Protein AF-A0AAU9LQH7-F1 (afdb_monomer_lite)

Sequence (114 aa):
MADMNQGLFGCAETTCPNNFTVNYEFVTAVLKDYSDRFGLMVGDAQSGLLQDIYKGKRPNGYYSMKKQGGIVLSVGDGGKNEGVGVIYEGAIMSGVPEDSIIPSDSTKHRRYGL

pLDDT: mean 82.6, std 13.71, range [37.41, 94.19]

Radius of gyration: 14.9 Å; chains: 1; bounding box: 44×29×31 Å

Organism: NCBI:txid622444

InterPro domains:
  IPR013320 Concanavalin A-like lectin/glucanase domain superfamily [SSF49899] (1-101)
  IPR015289 Alpha-L-arabinofuranosidase B, catalytic [PF09206] (1-100)
  IPR038964 Alpha-L-arabinofuranosidase B [PTHR39447] (1-101)

Foldseek 3Di:
DDPQDPDDDLEQDPDQPLDDDDDEPAKDWDWFDDQFWIWIWIDHLQWAFIDTSDTDGHHPPRNDRPDPPDDDDCADPPGRNPGDDDDDDDDDDPDGDDCVVVTRTSPPVPPDDD

Secondary structure (DSSP, 8-state):
-EE-SS-EESSSSSS-TT------SSEEEEEEE-SSEEEEEEEESSSSB-EEEEEEEPPTT-SS--------SS--GGG--------------SS---TTTS-SBGGGGGS---

Structure (mmCIF, N/CA/C/O backbone):
data_AF-A0AAU9LQH7-F1
#
_entry.id   AF-A0AAU9LQH7-F1
#
loop_
_atom_site.group_PDB
_atom_site.id
_atom_site.type_symbol
_atom_site.label_atom_id
_atom_site.label_alt_id
_atom_site.label_comp_id
_atom_site.label_asym_id
_atom_site.label_entity_id
_atom_site.label_seq_id
_atom_site.pdbx_PDB_ins_code
_atom_site.Cartn_x
_atom_site.Cartn_y
_atom_site.Cartn_z
_atom_site.occupancy
_atom_site.B_iso_or_equiv
_atom_site.auth_seq_id
_atom_site.auth_comp_id
_atom_site.auth_asym_id
_atom_site.auth_atom_id
_atom_site.pdbx_PDB_model_num
ATOM 1 N N . MET A 1 1 ? 2.536 0.781 3.145 1.00 90.88 1 MET A N 1
ATOM 2 C CA . MET A 1 1 ? 3.639 0.876 2.157 1.00 90.88 1 MET A CA 1
ATOM 3 C C . MET A 1 1 ? 3.419 -0.181 1.079 1.00 90.88 1 MET A C 1
ATOM 5 O O . MET A 1 1 ? 2.655 -1.104 1.330 1.00 90.88 1 MET A O 1
ATOM 9 N N . ALA A 1 2 ? 4.042 -0.042 -0.091 1.00 92.06 2 ALA A N 1
ATOM 10 C CA . ALA A 1 2 ? 3.997 -0.995 -1.200 1.00 92.06 2 ALA A CA 1
ATOM 11 C C . ALA A 1 2 ? 5.347 -1.706 -1.345 1.00 92.06 2 ALA A C 1
ATOM 13 O O . ALA A 1 2 ? 6.373 -1.032 -1.431 1.00 92.06 2 ALA A O 1
ATOM 14 N N . ASP A 1 3 ? 5.346 -3.035 -1.391 1.00 89.88 3 ASP A N 1
ATOM 15 C CA . ASP A 1 3 ? 6.524 -3.800 -1.805 1.00 89.88 3 ASP A CA 1
ATOM 16 C C . ASP A 1 3 ? 6.594 -3.799 -3.340 1.00 89.88 3 ASP A C 1
ATOM 18 O O . ASP A 1 3 ? 5.622 -4.150 -4.015 1.00 89.88 3 ASP A O 1
ATOM 22 N N . MET A 1 4 ? 7.714 -3.333 -3.893 1.00 88.50 4 MET A N 1
ATOM 23 C CA . MET A 1 4 ? 7.957 -3.287 -5.338 1.00 88.50 4 MET A CA 1
ATOM 24 C C . MET A 1 4 ? 9.165 -4.132 -5.753 1.00 88.50 4 MET A C 1
ATOM 26 O O . MET A 1 4 ? 9.793 -3.825 -6.764 1.00 88.50 4 MET A O 1
ATOM 30 N N . ASN A 1 5 ? 9.441 -5.217 -5.019 1.00 80.75 5 ASN A N 1
ATOM 31 C CA . ASN A 1 5 ? 10.630 -6.064 -5.113 1.00 80.75 5 ASN A CA 1
ATOM 32 C C . ASN A 1 5 ? 11.908 -5.329 -4.681 1.00 80.75 5 ASN A C 1
ATOM 34 O O . ASN A 1 5 ? 12.251 -4.267 -5.194 1.00 80.75 5 ASN A O 1
ATOM 38 N N . GLN A 1 6 ? 12.632 -5.923 -3.728 1.00 79.38 6 GLN A N 1
ATOM 39 C CA . GLN A 1 6 ? 13.837 -5.355 -3.098 1.00 79.38 6 GLN A CA 1
ATOM 40 C C . GLN A 1 6 ? 13.654 -3.956 -2.470 1.00 79.38 6 GLN A C 1
ATOM 42 O O . GLN A 1 6 ? 14.639 -3.321 -2.090 1.00 79.38 6 GLN A O 1
ATOM 47 N N . GLY A 1 7 ? 12.417 -3.484 -2.305 1.00 84.56 7 GLY A N 1
ATOM 48 C CA . GLY A 1 7 ? 12.135 -2.184 -1.715 1.00 84.56 7 GLY A CA 1
ATOM 49 C C . GLY A 1 7 ? 10.696 -2.060 -1.227 1.00 84.56 7 GLY A C 1
ATOM 50 O O . GLY A 1 7 ? 9.755 -2.457 -1.913 1.00 84.56 7 GLY A O 1
ATOM 51 N N . LEU A 1 8 ? 10.547 -1.469 -0.041 1.00 89.25 8 LEU A N 1
ATOM 52 C CA . LEU A 1 8 ? 9.268 -1.152 0.581 1.00 89.25 8 LEU A CA 1
ATOM 53 C C . LEU A 1 8 ? 9.073 0.367 0.552 1.00 89.25 8 LEU A C 1
ATOM 55 O O . LEU A 1 8 ? 9.855 1.104 1.150 1.00 89.25 8 LEU A O 1
ATOM 59 N N . PHE A 1 9 ? 8.028 0.841 -0.125 1.00 91.50 9 PHE A N 1
ATOM 60 C CA . PHE A 1 9 ? 7.863 2.257 -0.460 1.00 91.50 9 PHE A CA 1
ATOM 61 C C . PHE A 1 9 ? 6.574 2.857 0.103 1.00 91.50 9 PHE A C 1
ATOM 63 O O . PHE A 1 9 ? 5.477 2.325 -0.067 1.00 91.50 9 PHE A O 1
ATOM 70 N N . GLY A 1 10 ? 6.694 3.997 0.783 1.00 91.94 10 GLY A N 1
ATOM 71 C CA . GLY A 1 10 ? 5.549 4.828 1.173 1.00 91.94 10 GLY A CA 1
ATOM 72 C C . GLY A 1 10 ? 5.205 5.919 0.157 1.00 91.94 10 GLY A C 1
ATOM 73 O O . GLY A 1 10 ? 4.098 6.437 0.169 1.00 91.94 10 GLY A O 1
ATOM 74 N N . CYS A 1 11 ? 6.159 6.261 -0.705 1.00 93.00 11 CYS A N 1
ATOM 75 C CA . CYS A 1 11 ? 6.132 7.337 -1.688 1.00 93.00 11 CYS A CA 1
ATOM 76 C C . CYS A 1 11 ? 7.267 7.095 -2.708 1.00 93.00 11 CYS A C 1
ATOM 78 O O . CYS A 1 11 ? 7.910 6.047 -2.668 1.00 93.00 11 CYS A O 1
ATOM 80 N N . ALA A 1 12 ? 7.528 8.042 -3.615 1.00 92.69 12 ALA A N 1
ATOM 81 C CA . ALA A 1 12 ? 8.608 7.945 -4.610 1.00 92.69 12 ALA A CA 1
ATOM 82 C C . ALA A 1 12 ? 10.037 7.968 -4.026 1.00 92.69 12 ALA A C 1
ATOM 84 O O . ALA A 1 12 ? 10.981 7.606 -4.723 1.00 92.69 12 ALA A O 1
ATOM 85 N N . GLU A 1 13 ? 10.193 8.399 -2.775 1.00 89.06 13 GLU A N 1
ATOM 86 C CA . GLU A 1 13 ? 11.483 8.623 -2.121 1.00 89.06 13 GLU A CA 1
ATOM 87 C C . GLU A 1 13 ? 11.752 7.577 -1.029 1.00 89.06 13 GLU A C 1
ATOM 89 O O . GLU A 1 13 ? 10.848 6.869 -0.579 1.00 89.06 13 GLU A O 1
ATOM 94 N N . THR A 1 14 ? 13.000 7.503 -0.560 1.00 83.31 14 THR A N 1
ATOM 95 C CA . THR A 1 14 ? 13.388 6.638 0.570 1.00 83.31 14 THR A CA 1
ATOM 96 C C . THR A 1 14 ? 12.782 7.095 1.898 1.00 83.31 14 THR A C 1
ATOM 98 O O . THR A 1 14 ? 12.485 6.265 2.755 1.00 83.31 14 THR A O 1
ATOM 101 N N . THR 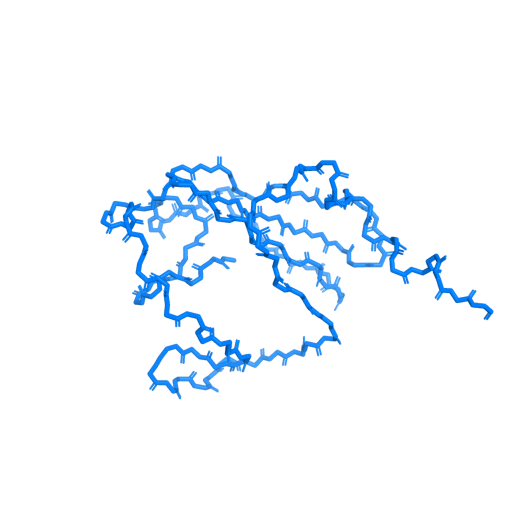A 1 15 ? 12.554 8.402 2.051 1.00 87.31 15 THR A N 1
ATOM 102 C CA . THR A 1 15 ? 11.906 9.005 3.219 1.00 87.31 15 THR A CA 1
ATOM 103 C C . THR A 1 15 ? 10.624 9.702 2.792 1.00 87.31 15 THR A C 1
ATOM 105 O O . THR A 1 15 ? 10.640 10.587 1.940 1.00 87.31 15 THR A O 1
ATOM 108 N N . CYS A 1 16 ? 9.513 9.337 3.428 1.00 90.06 16 CYS A N 1
ATOM 109 C CA . CYS A 1 16 ? 8.184 9.840 3.097 1.00 90.06 16 CYS A CA 1
ATOM 110 C C . CYS A 1 16 ? 7.643 10.698 4.248 1.00 90.06 16 CYS A C 1
ATOM 112 O O . CYS A 1 16 ? 7.027 10.151 5.160 1.00 90.06 16 CYS A O 1
ATOM 114 N N . PRO A 1 17 ? 7.861 12.027 4.239 1.00 85.06 17 PRO A N 1
ATOM 115 C CA . PRO A 1 17 ? 7.524 12.898 5.371 1.00 85.06 17 PRO A CA 1
ATOM 116 C C . PRO A 1 17 ? 6.020 12.990 5.659 1.00 85.06 17 PRO A C 1
ATOM 118 O O . PRO A 1 17 ? 5.637 13.306 6.778 1.00 85.06 17 PRO A O 1
ATOM 121 N N . ASN A 1 18 ? 5.174 12.683 4.673 1.00 83.00 18 ASN A N 1
ATOM 122 C CA . ASN A 1 18 ? 3.718 12.676 4.829 1.00 83.00 18 ASN A CA 1
ATOM 123 C C . ASN A 1 18 ? 3.167 11.317 5.290 1.00 83.00 18 ASN A C 1
ATOM 125 O O . ASN A 1 18 ? 1.956 11.172 5.445 1.00 83.00 18 ASN A O 1
ATOM 129 N N . ASN A 1 19 ? 4.026 10.313 5.501 1.00 86.50 19 ASN A N 1
ATOM 130 C CA . ASN A 1 19 ? 3.578 9.070 6.110 1.00 86.50 19 ASN A CA 1
ATOM 131 C C . ASN A 1 19 ? 3.268 9.304 7.585 1.00 86.50 19 ASN A C 1
ATOM 133 O O . ASN A 1 19 ? 4.044 9.922 8.310 1.00 86.50 19 ASN A O 1
ATOM 137 N N . PHE A 1 20 ? 2.165 8.726 8.038 1.00 87.88 20 PHE A N 1
ATOM 138 C CA . PHE A 1 20 ? 1.754 8.744 9.430 1.00 87.88 20 PHE A CA 1
ATOM 139 C C . PHE A 1 20 ? 1.620 7.317 9.964 1.00 87.88 20 PHE A C 1
ATOM 141 O O . PHE A 1 20 ? 1.495 6.350 9.206 1.00 87.88 20 PHE A O 1
ATOM 148 N N . THR A 1 21 ? 1.648 7.189 11.287 1.00 90.25 21 THR A N 1
ATOM 149 C CA . THR A 1 21 ? 1.395 5.917 11.966 1.00 90.25 21 THR A CA 1
ATOM 150 C C . THR A 1 21 ? -0.076 5.543 11.831 1.00 90.25 21 THR A C 1
ATOM 152 O O . THR A 1 21 ? -0.952 6.295 12.251 1.00 90.25 21 THR A O 1
ATOM 155 N N . VAL A 1 22 ? -0.349 4.359 11.288 1.00 91.56 22 VAL A N 1
ATOM 156 C CA . VAL A 1 22 ? -1.699 3.788 11.244 1.00 91.56 22 VAL A CA 1
ATOM 157 C C . VAL A 1 22 ? -1.990 3.146 12.599 1.00 91.56 22 VAL A C 1
ATOM 159 O O . VAL A 1 22 ? -1.288 2.220 12.996 1.00 91.56 22 VAL A O 1
ATOM 162 N N . ASN A 1 23 ? -3.002 3.647 13.309 1.00 93.50 23 ASN A N 1
ATOM 163 C CA . ASN A 1 23 ? -3.365 3.184 14.649 1.00 93.50 23 ASN A CA 1
ATOM 164 C C . ASN A 1 23 ? -4.865 2.856 14.727 1.00 93.50 23 ASN A C 1
ATOM 166 O O . ASN A 1 23 ? -5.637 3.579 15.356 1.00 93.50 23 ASN A O 1
ATOM 170 N N . TYR A 1 24 ? -5.264 1.787 14.037 1.00 92.19 24 TYR A N 1
ATOM 171 C CA . TYR A 1 24 ? -6.618 1.230 14.069 1.00 92.19 24 TYR A CA 1
ATOM 172 C C . TYR A 1 24 ? -6.555 -0.249 14.446 1.00 92.19 24 TYR A C 1
ATOM 174 O O . TYR A 1 24 ? -5.590 -0.931 14.102 1.00 92.19 24 TYR A O 1
ATOM 182 N N . GLU A 1 25 ? -7.591 -0.748 15.122 1.00 93.69 25 GLU A N 1
ATOM 183 C CA . GLU A 1 25 ? -7.695 -2.169 15.477 1.00 93.69 25 GLU A CA 1
ATOM 184 C C . GLU A 1 25 ? -7.905 -3.043 14.231 1.00 93.69 25 GLU A C 1
ATOM 186 O O . GLU A 1 25 ? -7.275 -4.090 14.083 1.00 93.69 25 GLU A O 1
ATOM 191 N N . PHE A 1 26 ? -8.732 -2.569 13.294 1.00 93.75 26 PHE A N 1
ATOM 192 C CA . PHE A 1 26 ? -8.945 -3.193 11.993 1.00 93.75 26 PHE A CA 1
ATOM 193 C C . PHE A 1 26 ? -8.617 -2.189 10.892 1.00 93.75 26 PHE A C 1
ATOM 195 O O . PHE A 1 26 ? -9.190 -1.103 10.833 1.00 93.75 26 PHE A O 1
ATOM 202 N N . VAL A 1 27 ? -7.686 -2.548 10.013 1.00 93.44 27 VAL A N 1
ATOM 203 C CA . VAL A 1 27 ? -7.178 -1.658 8.966 1.00 93.44 27 VAL A CA 1
ATOM 204 C C . VAL A 1 27 ? -7.631 -2.155 7.602 1.00 93.44 27 VAL A C 1
ATOM 206 O O . VAL A 1 27 ? -7.351 -3.294 7.230 1.00 93.44 27 VAL A O 1
ATOM 209 N N . THR A 1 28 ? -8.244 -1.273 6.816 1.00 93.38 28 THR A N 1
ATOM 210 C CA . THR A 1 28 ? -8.364 -1.466 5.368 1.00 93.38 28 THR A CA 1
ATOM 211 C C . THR A 1 28 ? -7.193 -0.760 4.696 1.00 93.38 28 THR A C 1
ATOM 213 O O . THR A 1 28 ? -7.038 0.454 4.829 1.00 93.38 28 THR A O 1
ATOM 216 N N . ALA A 1 29 ? -6.366 -1.508 3.965 1.00 92.56 29 ALA A N 1
ATOM 217 C CA . ALA A 1 29 ? -5.257 -0.971 3.182 1.00 92.56 29 ALA A CA 1
ATOM 218 C C . ALA A 1 29 ? -5.461 -1.286 1.698 1.00 92.56 29 ALA A C 1
ATOM 220 O O . ALA A 1 29 ? -5.783 -2.414 1.331 1.00 92.56 29 ALA A O 1
ATOM 221 N N . VAL A 1 30 ? -5.252 -0.288 0.841 1.00 92.56 30 VAL A N 1
ATOM 222 C CA . VAL A 1 30 ? -5.453 -0.409 -0.606 1.00 92.56 30 VAL A CA 1
ATOM 223 C C . VAL A 1 30 ? -4.195 0.037 -1.332 1.00 92.56 30 VAL A C 1
ATOM 225 O O . VAL A 1 30 ? -3.704 1.145 -1.120 1.00 92.56 30 VAL A O 1
ATOM 228 N N . LEU A 1 31 ? -3.707 -0.818 -2.230 1.00 93.69 31 LEU A N 1
ATOM 229 C CA . LEU A 1 31 ? -2.659 -0.496 -3.191 1.00 93.69 31 LEU A CA 1
ATOM 230 C C . LEU A 1 31 ? -3.263 -0.478 -4.595 1.00 93.69 31 LEU A C 1
ATOM 232 O O . LEU A 1 31 ? -3.792 -1.482 -5.067 1.00 93.69 31 LEU A O 1
ATOM 236 N N . LYS A 1 32 ? -3.147 0.660 -5.276 1.00 92.38 32 LYS A N 1
ATOM 237 C CA . LYS A 1 32 ? -3.464 0.796 -6.700 1.00 92.38 32 LYS A CA 1
ATOM 238 C C . LYS A 1 32 ? -2.175 0.953 -7.482 1.00 92.38 32 LYS A C 1
ATOM 240 O O . LYS A 1 32 ? -1.338 1.781 -7.131 1.00 92.38 32 LYS A O 1
ATOM 245 N N . ASP A 1 33 ? -2.036 0.206 -8.566 1.00 91.00 33 ASP A N 1
ATOM 246 C CA . ASP A 1 33 ? -0.865 0.300 -9.427 1.00 91.00 33 ASP A CA 1
ATOM 247 C C . ASP A 1 33 ? -1.267 0.681 -10.851 1.00 91.00 33 ASP A C 1
ATOM 249 O O . ASP A 1 33 ? -2.067 -0.003 -11.482 1.00 91.00 33 ASP A O 1
ATOM 253 N N . TYR A 1 34 ? -0.710 1.785 -11.338 1.00 90.56 34 TYR A N 1
ATOM 254 C CA . TYR A 1 34 ? -1.010 2.379 -12.640 1.00 90.56 34 TYR A CA 1
ATOM 255 C C . TYR A 1 34 ? 0.174 2.162 -13.594 1.00 90.56 34 TYR A C 1
ATOM 257 O O . TYR A 1 34 ? 1.154 1.512 -13.250 1.00 90.56 34 TYR A O 1
ATOM 265 N N . SER A 1 35 ? 0.146 2.722 -14.803 1.00 87.75 35 SER A N 1
ATOM 266 C CA . SER A 1 35 ? 1.282 2.601 -15.729 1.00 87.75 35 SER A CA 1
ATOM 267 C C . SER A 1 35 ? 2.563 3.275 -15.212 1.00 87.75 35 SER A C 1
ATOM 269 O O . SER A 1 35 ? 3.638 2.698 -15.349 1.00 87.75 35 SER A O 1
ATOM 271 N N . ASP A 1 36 ? 2.463 4.460 -14.599 1.00 87.12 36 ASP A N 1
ATOM 272 C CA . ASP A 1 36 ? 3.596 5.331 -14.226 1.00 87.12 36 ASP A CA 1
ATOM 273 C C . ASP A 1 36 ? 3.648 5.721 -12.734 1.00 87.12 36 ASP A C 1
ATOM 275 O O . ASP A 1 36 ? 4.574 6.404 -12.285 1.00 87.12 36 ASP A O 1
ATOM 279 N N . ARG A 1 37 ? 2.641 5.315 -11.960 1.00 91.75 37 ARG A N 1
ATOM 280 C CA . ARG A 1 37 ? 2.392 5.768 -10.588 1.00 91.75 37 ARG A CA 1
ATOM 281 C C . ARG A 1 37 ? 1.792 4.651 -9.746 1.00 91.75 37 ARG A C 1
ATOM 283 O O . ARG A 1 37 ? 1.289 3.665 -10.281 1.00 91.75 37 ARG A O 1
ATOM 290 N N . PHE A 1 38 ? 1.785 4.844 -8.43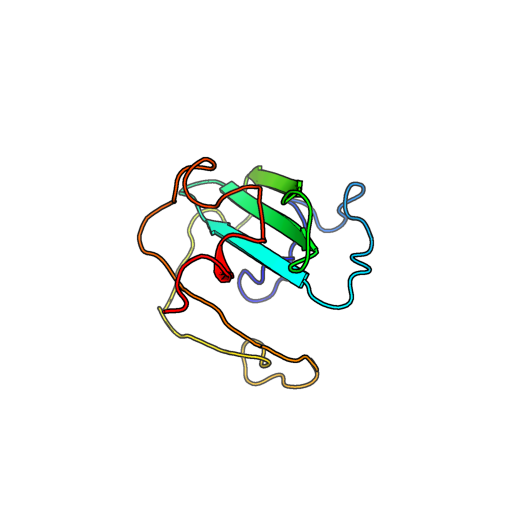7 1.00 94.12 38 PHE A N 1
ATOM 291 C CA . PHE A 1 38 ? 1.036 3.999 -7.515 1.00 94.12 38 PHE A CA 1
ATOM 292 C C . PHE A 1 38 ? 0.256 4.853 -6.518 1.00 94.12 38 PHE A C 1
ATOM 294 O O . PHE A 1 38 ? 0.557 6.031 -6.309 1.00 94.12 38 PHE A O 1
ATOM 301 N N . GLY A 1 39 ? -0.788 4.253 -5.959 1.00 93.12 39 GLY A N 1
ATOM 302 C CA . GLY A 1 39 ? -1.647 4.833 -4.942 1.00 93.12 39 GLY A CA 1
ATOM 303 C C . GLY A 1 39 ? -1.670 3.954 -3.699 1.00 93.12 39 GLY A C 1
ATOM 304 O O . GLY A 1 39 ? -1.787 2.737 -3.819 1.00 93.12 39 GLY A O 1
ATOM 305 N N . LEU A 1 40 ? -1.579 4.568 -2.527 1.00 93.12 40 LEU A N 1
ATOM 306 C CA . LEU A 1 40 ? -1.756 3.938 -1.227 1.00 93.12 40 LEU A CA 1
ATOM 307 C C . LEU A 1 40 ? -2.884 4.643 -0.494 1.00 93.12 40 LEU A C 1
ATOM 309 O O . LEU A 1 40 ? -2.818 5.856 -0.299 1.00 93.12 40 LEU A O 1
ATOM 313 N N . MET A 1 41 ? -3.866 3.870 -0.045 1.00 91.94 41 MET A N 1
ATOM 314 C CA . MET A 1 41 ? -4.959 4.362 0.787 1.00 91.94 41 MET A CA 1
ATOM 315 C C . MET A 1 41 ? -5.055 3.528 2.059 1.00 91.94 41 MET A C 1
ATOM 317 O O . MET A 1 41 ? -4.780 2.324 2.034 1.00 91.94 41 MET A O 1
ATOM 321 N N . VAL A 1 42 ? -5.456 4.157 3.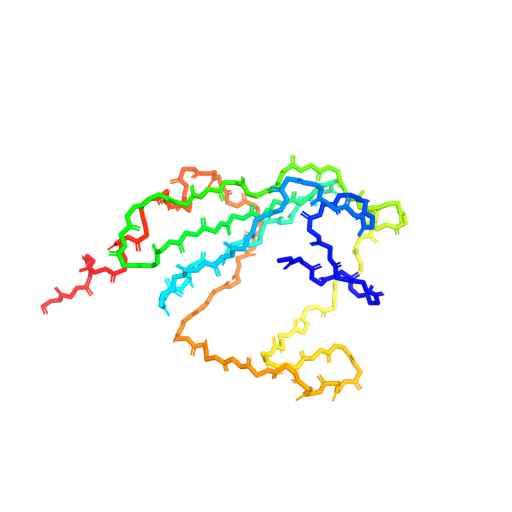160 1.00 92.38 42 VAL A N 1
ATOM 322 C CA . VAL A 1 42 ? -5.685 3.472 4.434 1.00 92.38 42 VAL A CA 1
ATOM 323 C C . VAL A 1 42 ? -6.876 4.060 5.177 1.00 92.38 42 VAL A C 1
ATOM 325 O O . VAL A 1 42 ? -7.151 5.251 5.065 1.00 92.38 42 VAL A O 1
ATOM 328 N N . GLY A 1 43 ? -7.557 3.243 5.970 1.00 91.56 43 GLY A N 1
ATOM 329 C CA . GLY A 1 43 ? -8.585 3.703 6.895 1.00 91.56 43 GLY A CA 1
ATOM 330 C C . GLY A 1 43 ? -8.933 2.649 7.937 1.00 91.56 43 GLY A C 1
ATOM 331 O O . GLY A 1 43 ? -8.479 1.503 7.858 1.00 91.56 43 GLY A O 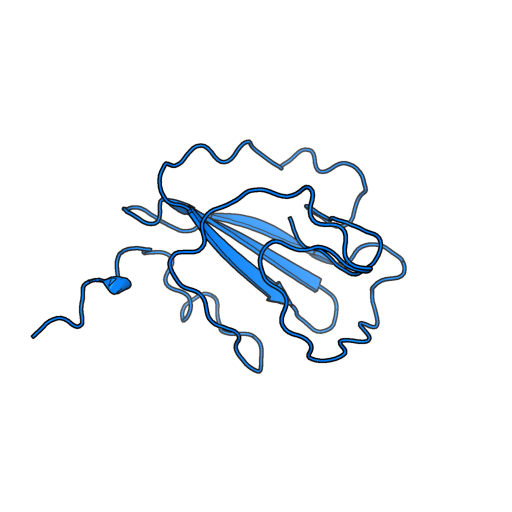1
ATOM 332 N N . ASP A 1 44 ? -9.741 3.062 8.907 1.00 92.62 44 ASP A N 1
ATOM 333 C CA . ASP A 1 44 ? -10.385 2.161 9.857 1.00 92.62 44 ASP A CA 1
ATOM 334 C C . ASP A 1 44 ? -11.415 1.300 9.109 1.00 92.62 44 ASP A C 1
ATOM 336 O O . ASP A 1 44 ? -12.302 1.816 8.431 1.00 92.62 44 ASP A O 1
ATOM 340 N N . ALA A 1 45 ? -11.295 -0.023 9.201 1.00 90.62 45 ALA A N 1
ATOM 341 C CA . ALA A 1 45 ? -12.226 -0.947 8.555 1.00 90.62 45 ALA A CA 1
ATOM 342 C C . ALA A 1 45 ? -13.617 -0.938 9.215 1.00 90.62 45 ALA A C 1
ATOM 344 O O . ALA A 1 45 ? -14.595 -1.403 8.629 1.00 90.62 45 ALA A O 1
ATOM 345 N N . GLN A 1 46 ? -13.719 -0.437 10.448 1.00 89.94 46 GLN A N 1
ATOM 346 C CA . GLN A 1 46 ? -14.972 -0.408 11.193 1.00 89.94 46 GLN A CA 1
ATOM 347 C C . GLN A 1 46 ? -15.823 0.819 10.864 1.00 89.94 46 GLN A C 1
ATOM 349 O O . GLN A 1 46 ? -17.047 0.753 11.021 1.00 89.94 46 GLN A O 1
ATOM 354 N N . SER A 1 47 ? -15.206 1.928 10.442 1.00 84.06 47 SER A N 1
ATOM 355 C CA . SER A 1 47 ? -15.893 3.196 10.194 1.00 84.06 47 SER A CA 1
ATOM 356 C C . SER A 1 47 ? -15.050 4.211 9.409 1.00 84.06 47 SER A C 1
ATOM 358 O O . SER A 1 47 ? -13.835 4.092 9.296 1.00 84.06 47 SER A O 1
ATOM 360 N N . GLY A 1 48 ? -15.690 5.279 8.924 1.00 82.88 48 GLY A N 1
ATOM 361 C CA . GLY A 1 48 ? -14.987 6.422 8.337 1.00 82.88 48 GLY A CA 1
ATOM 362 C C . GLY A 1 48 ? -14.567 6.221 6.882 1.00 82.88 48 GLY A C 1
ATOM 363 O O . GLY A 1 48 ? -15.068 5.336 6.189 1.00 82.88 48 GLY A O 1
ATOM 364 N N . LEU A 1 49 ? -13.703 7.130 6.408 1.00 84.44 49 LEU A N 1
ATOM 365 C CA . LEU A 1 49 ? -13.259 7.164 5.019 1.00 84.44 49 LEU A CA 1
ATOM 366 C C . LEU A 1 49 ? -11.815 6.672 4.846 1.00 84.44 49 LEU A C 1
ATOM 368 O O . LEU A 1 49 ? -10.955 6.997 5.666 1.00 84.44 49 LEU A O 1
ATOM 372 N N . LEU A 1 50 ? -11.526 5.980 3.739 1.00 88.12 50 LEU A N 1
ATOM 373 C CA . LEU A 1 50 ? -10.155 5.763 3.272 1.00 88.12 50 LEU A CA 1
ATOM 374 C C . LEU A 1 50 ? -9.481 7.102 2.953 1.00 88.12 50 LEU A C 1
ATOM 376 O O . LEU A 1 50 ? -10.050 7.956 2.271 1.00 88.12 50 LEU A O 1
ATOM 380 N N . GLN A 1 51 ? -8.245 7.252 3.413 1.00 87.94 51 GLN A N 1
ATOM 381 C CA . GLN A 1 51 ? -7.400 8.417 3.186 1.00 87.94 51 GLN A CA 1
ATOM 382 C C . GLN A 1 51 ? -6.251 8.048 2.254 1.00 87.94 51 GLN A C 1
ATOM 384 O O . GLN A 1 51 ? -5.596 7.022 2.452 1.00 87.94 51 GLN A O 1
ATOM 389 N N . ASP A 1 52 ? -5.985 8.894 1.260 1.00 89.12 52 ASP A N 1
ATOM 390 C CA . ASP A 1 52 ? -4.794 8.774 0.423 1.00 89.12 52 ASP A CA 1
ATOM 391 C C . ASP A 1 52 ? -3.542 9.073 1.261 1.00 89.12 52 ASP A C 1
ATOM 393 O O . ASP A 1 52 ? -3.335 10.195 1.718 1.00 89.12 52 ASP A O 1
ATOM 397 N N . ILE A 1 53 ? -2.679 8.071 1.429 1.00 90.56 53 ILE A N 1
ATOM 398 C CA . ILE A 1 53 ? -1.327 8.258 1.976 1.00 90.56 53 ILE A CA 1
ATOM 399 C C . ILE A 1 53 ? -0.408 8.783 0.871 1.00 90.56 53 ILE A C 1
ATOM 401 O O . ILE A 1 53 ? 0.434 9.654 1.086 1.00 90.56 53 ILE A O 1
ATOM 405 N N . TYR A 1 54 ? -0.554 8.225 -0.331 1.00 92.81 54 TYR A N 1
ATOM 406 C CA . TYR A 1 54 ? 0.276 8.571 -1.470 1.00 92.81 54 TYR A CA 1
ATOM 407 C C . TYR A 1 54 ? -0.463 8.311 -2.773 1.00 92.81 54 TYR A C 1
ATOM 409 O O . TYR A 1 54 ? -1.077 7.264 -2.934 1.00 92.81 54 TYR A O 1
ATOM 417 N N . LYS A 1 55 ? -0.345 9.226 -3.734 1.00 92.56 55 LYS A N 1
ATOM 418 C CA . LYS A 1 55 ? -0.761 9.010 -5.122 1.00 92.56 55 LYS A CA 1
ATOM 419 C C . LYS A 1 55 ? 0.193 9.764 -6.032 1.00 92.56 55 LYS A C 1
ATOM 421 O O . LYS A 1 55 ? 0.075 10.973 -6.215 1.00 92.56 55 LYS A O 1
ATOM 426 N N . GLY A 1 56 ? 1.173 9.061 -6.583 1.00 93.44 56 GLY A N 1
ATOM 427 C CA . GLY A 1 56 ? 2.254 9.718 -7.305 1.00 93.44 56 GLY A CA 1
ATOM 428 C C . GLY A 1 56 ? 3.187 8.760 -8.024 1.00 93.44 56 GLY A C 1
ATOM 429 O O . GLY A 1 56 ? 3.001 7.541 -7.999 1.00 93.44 56 GLY A O 1
ATOM 430 N N . LYS A 1 57 ? 4.165 9.345 -8.721 1.00 94.19 57 LYS A N 1
ATOM 431 C CA . LYS A 1 57 ? 5.132 8.618 -9.550 1.00 94.19 57 LYS A CA 1
ATOM 432 C C . LYS A 1 57 ? 5.800 7.487 -8.771 1.00 94.19 57 LYS A C 1
ATOM 434 O O . LYS A 1 57 ? 5.997 7.568 -7.565 1.00 94.19 57 LYS A O 1
ATOM 439 N N . ARG A 1 58 ? 6.183 6.428 -9.475 1.00 92.50 58 ARG A N 1
ATOM 440 C CA . ARG A 1 58 ? 6.990 5.374 -8.856 1.00 92.50 58 ARG A CA 1
ATOM 441 C C . ARG A 1 58 ? 8.390 5.886 -8.481 1.00 92.50 58 ARG A C 1
ATOM 443 O O . ARG A 1 58 ? 8.867 6.840 -9.105 1.00 92.50 58 ARG A O 1
ATOM 450 N N . PRO A 1 59 ? 9.059 5.236 -7.511 1.00 91.44 59 PRO A N 1
ATOM 451 C CA . PRO A 1 59 ? 10.473 5.470 -7.256 1.00 91.44 59 PRO A CA 1
ATOM 452 C C . PRO A 1 59 ? 11.314 5.267 -8.521 1.00 91.44 59 PRO A C 1
ATOM 454 O O . PRO A 1 59 ? 10.958 4.495 -9.421 1.00 91.44 59 PRO A O 1
ATOM 457 N N . ASN A 1 60 ? 12.455 5.953 -8.593 1.00 88.75 60 ASN A N 1
ATOM 458 C CA . ASN A 1 60 ? 13.342 5.839 -9.745 1.00 88.75 60 ASN A CA 1
ATOM 459 C C . ASN A 1 60 ? 13.806 4.383 -9.951 1.00 88.75 60 ASN A C 1
ATOM 461 O O . ASN A 1 60 ? 14.169 3.703 -8.997 1.00 88.75 60 ASN A O 1
ATOM 465 N N . GLY A 1 61 ? 13.792 3.908 -11.199 1.00 87.31 61 GLY A N 1
ATOM 466 C CA . GLY A 1 61 ? 14.110 2.515 -11.547 1.00 87.31 61 GLY A CA 1
ATOM 467 C C . GLY A 1 61 ? 12.921 1.543 -11.537 1.00 87.31 61 GLY A C 1
ATOM 468 O O . GLY A 1 61 ? 13.048 0.453 -12.086 1.00 87.31 61 GLY A O 1
ATOM 469 N N . TYR A 1 62 ? 11.750 1.947 -11.029 1.00 86.50 62 TYR A N 1
ATOM 470 C CA . TYR A 1 62 ? 10.560 1.082 -10.920 1.00 86.50 62 TYR A CA 1
ATOM 471 C C . TYR A 1 62 ? 9.467 1.395 -11.958 1.00 86.50 62 TYR A C 1
ATOM 473 O O . TYR A 1 62 ? 8.337 0.924 -11.858 1.00 86.50 62 TYR A O 1
ATOM 481 N N . TYR A 1 63 ? 9.770 2.187 -12.992 1.00 83.25 63 TYR A N 1
ATOM 482 C CA . TYR A 1 63 ? 8.781 2.606 -13.996 1.00 83.25 63 TYR A CA 1
ATOM 483 C C . TYR A 1 63 ? 8.209 1.452 -14.830 1.00 83.25 63 TYR A C 1
ATOM 485 O O . TYR A 1 63 ? 7.027 1.482 -15.160 1.00 83.25 63 TYR A O 1
ATOM 493 N N . SER A 1 64 ? 9.010 0.428 -15.140 1.00 83.69 64 SER A N 1
ATOM 494 C CA . SER A 1 64 ? 8.543 -0.790 -15.811 1.00 83.69 64 SER A CA 1
ATOM 495 C C . SER A 1 64 ? 8.500 -1.938 -14.808 1.00 83.69 64 SER A C 1
ATOM 497 O O . SER A 1 64 ? 9.532 -2.505 -14.452 1.00 83.69 64 SER A O 1
ATOM 499 N N . MET A 1 65 ? 7.300 -2.261 -14.327 1.00 83.81 65 MET A N 1
ATOM 500 C CA . MET A 1 65 ? 7.099 -3.346 -13.369 1.00 83.81 65 MET A CA 1
ATOM 501 C C . MET A 1 65 ? 7.027 -4.694 -14.088 1.00 83.81 65 MET A C 1
ATOM 503 O O . MET A 1 65 ? 6.194 -4.895 -14.971 1.00 83.81 65 MET A O 1
ATOM 507 N N . LYS A 1 66 ? 7.851 -5.654 -13.660 1.00 87.62 66 LYS A N 1
ATOM 508 C CA . LYS A 1 66 ? 7.814 -7.051 -14.125 1.00 87.62 66 LYS A CA 1
ATOM 509 C C . LYS A 1 66 ? 7.076 -7.934 -13.119 1.00 87.62 66 LYS A C 1
ATOM 511 O O . LYS A 1 66 ? 7.684 -8.744 -12.426 1.00 87.62 66 LYS A O 1
ATOM 516 N N . LYS A 1 67 ? 5.760 -7.753 -13.013 1.00 85.06 67 LYS A N 1
ATOM 517 C CA . LYS A 1 67 ? 4.926 -8.552 -12.103 1.00 85.06 67 LYS A CA 1
ATOM 518 C C . LYS A 1 67 ? 4.854 -9.999 -12.590 1.00 85.06 67 LYS A C 1
ATOM 520 O O . LYS A 1 67 ? 4.518 -10.237 -13.746 1.00 85.06 67 LYS A O 1
ATOM 525 N N . GLN A 1 68 ? 5.132 -10.950 -11.703 1.00 88.44 68 GLN A N 1
ATOM 526 C CA . GLN A 1 68 ? 5.127 -12.382 -12.033 1.00 88.44 68 GLN A CA 1
ATOM 527 C C . GLN A 1 68 ? 3.773 -13.063 -11.782 1.00 88.44 68 GLN A C 1
ATOM 529 O O . GLN A 1 68 ? 3.579 -14.204 -12.182 1.00 88.44 68 GLN A O 1
ATOM 534 N N . GLY A 1 69 ? 2.832 -12.371 -11.131 1.00 84.44 69 GLY A N 1
ATOM 535 C CA . GLY A 1 69 ? 1.493 -12.900 -10.848 1.00 84.44 69 GLY A CA 1
ATOM 536 C C . GLY A 1 69 ? 1.418 -13.860 -9.656 1.00 84.44 69 GLY A C 1
ATOM 537 O O . GLY A 1 69 ? 0.354 -14.415 -9.401 1.00 84.44 69 GLY A O 1
ATOM 538 N N . GLY A 1 70 ? 2.513 -14.045 -8.915 1.00 83.44 70 GLY A N 1
ATOM 539 C CA . GLY A 1 70 ? 2.484 -14.748 -7.635 1.00 83.44 70 GLY A CA 1
ATOM 540 C C . GLY A 1 70 ? 1.671 -13.979 -6.592 1.00 83.44 70 GLY A C 1
ATOM 541 O O . GLY A 1 70 ? 1.696 -12.74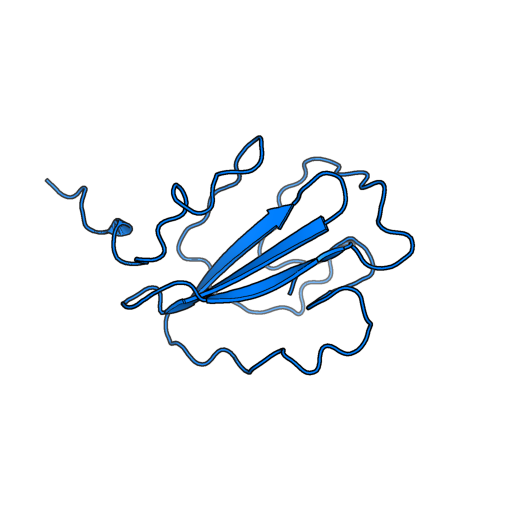8 -6.561 1.00 83.44 70 GLY A O 1
ATOM 542 N N . ILE A 1 71 ? 0.961 -14.714 -5.737 1.00 84.12 71 ILE A N 1
ATOM 543 C CA . ILE A 1 71 ? 0.246 -14.169 -4.580 1.00 84.12 71 ILE A CA 1
ATOM 544 C C . ILE A 1 71 ? 0.947 -14.694 -3.335 1.00 84.12 71 ILE A C 1
ATOM 546 O O . ILE A 1 71 ? 1.084 -15.905 -3.166 1.00 84.12 71 ILE A O 1
ATOM 550 N N . VAL A 1 72 ? 1.390 -13.782 -2.476 1.00 83.44 72 VAL A N 1
ATOM 551 C CA . VAL A 1 72 ? 2.073 -14.105 -1.222 1.00 83.44 72 VAL A CA 1
ATOM 552 C C . VAL A 1 72 ? 1.382 -13.361 -0.089 1.00 83.44 72 VAL A C 1
ATOM 554 O O . VAL A 1 72 ? 0.984 -12.208 -0.252 1.00 83.44 72 VAL A O 1
ATOM 557 N N . LEU A 1 73 ? 1.222 -14.035 1.050 1.00 82.06 73 LEU A N 1
ATOM 558 C CA . LEU A 1 73 ? 0.593 -13.498 2.251 1.00 82.06 73 LEU A CA 1
ATOM 559 C C . LEU A 1 73 ? 1.544 -13.680 3.434 1.00 82.06 73 LEU A C 1
ATOM 561 O O . LEU A 1 73 ? 2.075 -14.771 3.633 1.00 82.06 73 LEU A O 1
ATOM 565 N N . SER A 1 74 ? 1.755 -12.608 4.200 1.00 79.69 74 SER A N 1
ATOM 566 C CA . SER A 1 74 ? 2.584 -12.584 5.420 1.00 79.69 74 SER A CA 1
ATOM 567 C C . SER A 1 74 ? 4.046 -13.038 5.250 1.00 79.69 74 SER A C 1
ATOM 569 O O . SER A 1 74 ? 4.733 -13.293 6.233 1.00 79.69 74 SER A O 1
ATOM 571 N N . VAL A 1 75 ? 4.540 -13.126 4.014 1.00 78.81 75 VAL A N 1
ATOM 572 C CA . VAL A 1 75 ? 5.916 -13.501 3.669 1.00 78.81 75 VAL A CA 1
ATOM 573 C C . VAL A 1 75 ? 6.408 -12.521 2.606 1.00 78.81 75 VAL A C 1
ATOM 575 O O . VAL A 1 75 ? 5.658 -12.151 1.706 1.00 78.81 75 VAL A O 1
ATOM 578 N N . GLY A 1 76 ? 7.647 -12.061 2.738 1.00 72.50 76 GLY A N 1
ATOM 579 C CA . GLY A 1 76 ? 8.304 -11.211 1.750 1.00 72.50 76 GLY A CA 1
ATOM 580 C C . GLY A 1 76 ? 9.028 -12.016 0.672 1.00 72.50 76 GLY A C 1
ATOM 581 O O . GLY A 1 76 ? 9.201 -13.236 0.772 1.00 72.50 76 GLY A O 1
ATOM 582 N N . ASP A 1 77 ? 9.515 -11.312 -0.345 1.00 67.62 77 ASP A N 1
ATOM 583 C CA . ASP A 1 77 ? 10.290 -11.916 -1.427 1.00 67.62 77 ASP A CA 1
ATOM 584 C C . ASP A 1 77 ? 11.509 -12.698 -0.901 1.00 67.62 77 ASP A C 1
ATOM 586 O O . ASP A 1 77 ? 12.188 -12.303 0.054 1.00 67.62 77 ASP A O 1
ATOM 590 N N . GLY A 1 78 ? 11.791 -13.843 -1.528 1.00 70.25 78 GLY A N 1
ATOM 591 C CA . GLY A 1 78 ? 12.898 -14.721 -1.135 1.00 70.25 78 GLY A CA 1
ATOM 592 C C . GLY A 1 78 ? 12.661 -15.523 0.151 1.00 70.25 78 GLY A C 1
ATOM 593 O O . GLY A 1 78 ? 13.615 -16.073 0.695 1.00 70.25 78 GLY A O 1
ATOM 594 N N . GLY A 1 79 ? 11.415 -15.604 0.637 1.00 69.25 79 GLY A N 1
ATOM 595 C CA . GLY A 1 79 ? 11.037 -16.446 1.779 1.00 69.25 79 GLY A CA 1
ATOM 596 C C . GLY A 1 79 ? 11.262 -15.804 3.149 1.00 69.25 79 GLY A C 1
ATOM 597 O O . GLY A 1 79 ? 11.226 -16.503 4.159 1.00 69.25 79 GLY A O 1
ATOM 598 N N . LYS A 1 80 ? 11.488 -14.485 3.206 1.00 73.62 80 LYS A N 1
ATOM 599 C CA . LYS A 1 80 ? 11.615 -13.756 4.475 1.00 73.62 80 LYS A CA 1
ATOM 600 C C . LYS A 1 80 ? 10.272 -13.745 5.210 1.00 73.62 80 LYS A C 1
ATOM 602 O O . LYS A 1 80 ? 9.302 -13.195 4.702 1.00 73.62 80 LYS A O 1
ATOM 607 N N . ASN A 1 81 ? 10.215 -14.320 6.406 1.00 79.94 81 ASN A N 1
ATOM 608 C CA . ASN A 1 81 ? 8.977 -14.586 7.151 1.00 79.94 81 ASN A CA 1
ATOM 609 C C . ASN A 1 81 ? 8.938 -13.918 8.539 1.00 79.94 81 ASN A C 1
ATOM 611 O O . ASN A 1 81 ? 8.247 -14.384 9.439 1.00 79.94 81 ASN A O 1
ATOM 615 N N . GLU A 1 82 ? 9.690 -12.831 8.720 1.00 82.25 82 GLU A N 1
ATOM 616 C CA . GLU A 1 82 ? 9.760 -12.091 9.990 1.00 82.25 82 GLU A CA 1
ATOM 617 C C . GLU A 1 82 ? 8.547 -11.169 10.213 1.00 82.25 82 GLU A C 1
ATOM 619 O O . GLU A 1 82 ? 8.307 -10.709 11.328 1.00 82.25 82 GLU A O 1
ATOM 624 N N . GLY A 1 83 ? 7.775 -10.889 9.157 1.00 80.38 83 GLY A N 1
ATOM 625 C CA . GLY A 1 83 ? 6.543 -10.113 9.251 1.00 80.38 83 GLY A CA 1
ATOM 626 C C . GLY A 1 83 ? 5.445 -10.902 9.963 1.00 80.38 83 GLY A C 1
ATOM 627 O O . GLY A 1 83 ? 5.125 -12.021 9.573 1.00 80.38 83 GLY A O 1
ATOM 628 N N . VAL A 1 84 ? 4.833 -10.298 10.981 1.00 87.06 84 VAL A N 1
ATOM 629 C CA . VAL A 1 84 ? 3.700 -10.881 11.710 1.00 87.06 84 VAL A CA 1
ATOM 630 C C . VAL A 1 84 ? 2.474 -9.999 11.510 1.00 87.06 84 VAL A C 1
ATOM 632 O O . VAL A 1 84 ? 2.539 -8.784 11.683 1.00 87.06 84 VAL A O 1
ATOM 635 N N . GLY A 1 85 ? 1.346 -10.612 11.154 1.00 86.62 85 GLY A N 1
ATOM 636 C CA . GLY A 1 85 ? 0.081 -9.914 10.962 1.00 86.62 85 GLY A CA 1
ATOM 637 C C . GLY A 1 85 ? -1.091 -10.875 10.795 1.00 86.62 85 GLY A C 1
ATOM 638 O O . GLY A 1 85 ? -0.903 -12.068 10.555 1.00 86.62 85 GLY A O 1
ATOM 639 N N . VAL A 1 86 ? -2.303 -10.337 10.923 1.00 91.25 86 VAL A N 1
ATOM 640 C CA . VAL A 1 86 ? -3.563 -11.059 10.714 1.00 91.25 86 VAL A CA 1
ATOM 641 C C . VAL A 1 86 ? -4.219 -10.520 9.449 1.00 91.25 86 VAL A C 1
ATOM 643 O O . VAL A 1 86 ? -4.357 -9.308 9.291 1.00 91.25 86 VAL A O 1
ATOM 646 N N . ILE A 1 87 ? -4.619 -11.419 8.552 1.00 90.75 87 ILE A N 1
ATOM 647 C CA . ILE A 1 87 ? -5.368 -11.082 7.340 1.00 90.75 87 ILE A CA 1
ATOM 648 C C . ILE A 1 87 ? -6.773 -11.644 7.511 1.00 90.75 87 ILE A C 1
ATOM 650 O O . ILE A 1 87 ? -6.938 -12.854 7.653 1.00 90.75 87 ILE A O 1
ATOM 654 N N . TYR A 1 88 ? -7.768 -10.761 7.508 1.00 92.81 88 TYR A N 1
ATOM 655 C CA . TYR A 1 88 ? -9.175 -11.150 7.598 1.00 92.81 88 TYR A CA 1
ATOM 656 C C . TYR A 1 88 ? -9.760 -11.440 6.213 1.00 92.81 88 TYR A C 1
ATOM 658 O O . TYR A 1 88 ? -10.352 -12.492 5.996 1.00 92.81 88 TYR A O 1
ATOM 666 N N . GLU A 1 89 ? -9.557 -10.528 5.262 1.00 89.75 89 GLU A N 1
ATOM 667 C CA . GLU A 1 89 ? -10.056 -10.630 3.890 1.00 89.75 89 GLU A CA 1
ATOM 668 C C . GLU A 1 89 ? -9.188 -9.804 2.927 1.00 89.75 89 GLU A C 1
ATOM 670 O O . GLU A 1 89 ? -8.447 -8.913 3.346 1.00 89.75 89 GLU A O 1
ATOM 675 N N . GLY A 1 90 ? -9.264 -10.103 1.628 1.00 90.12 90 GLY A N 1
ATOM 676 C CA . GLY A 1 90 ? -8.530 -9.372 0.599 1.00 90.12 90 GLY A CA 1
ATOM 677 C C . GLY A 1 90 ? -8.907 -9.803 -0.816 1.00 90.12 90 GLY A C 1
ATOM 678 O O . GLY A 1 90 ? -9.420 -10.900 -1.033 1.00 90.12 90 GLY A O 1
ATOM 679 N N . ALA A 1 91 ? -8.644 -8.931 -1.788 1.00 90.62 91 ALA A N 1
ATOM 680 C CA . ALA A 1 91 ? -8.897 -9.188 -3.201 1.00 90.62 91 ALA A CA 1
ATOM 681 C C . ALA A 1 91 ? -7.813 -8.554 -4.080 1.00 90.62 91 ALA A C 1
ATOM 683 O O . ALA A 1 91 ? -7.192 -7.558 -3.710 1.00 90.62 91 ALA A O 1
ATOM 684 N N . ILE A 1 92 ? -7.622 -9.121 -5.271 1.00 90.81 92 ILE A N 1
ATOM 685 C CA . ILE A 1 92 ? -6.769 -8.569 -6.327 1.00 90.81 92 ILE A CA 1
ATOM 686 C C . ILE A 1 92 ? -7.647 -8.351 -7.555 1.00 90.81 92 ILE A C 1
ATOM 688 O O . ILE A 1 92 ? -8.410 -9.233 -7.945 1.00 90.81 92 ILE A O 1
ATOM 692 N N . MET A 1 93 ? -7.545 -7.170 -8.159 1.00 88.25 93 MET A N 1
ATOM 693 C CA . MET A 1 93 ? -8.342 -6.786 -9.324 1.00 88.25 93 MET A CA 1
ATOM 694 C C . MET A 1 93 ? -7.453 -6.616 -10.557 1.00 88.25 93 MET A C 1
ATOM 696 O O . MET A 1 93 ? -6.284 -6.244 -10.449 1.00 88.25 93 MET A O 1
ATOM 700 N N . SER A 1 94 ? -8.026 -6.874 -11.734 1.00 89.44 94 SER A N 1
ATOM 701 C CA . SER A 1 94 ? -7.421 -6.499 -13.014 1.00 89.44 94 SER A CA 1
ATOM 702 C C . SER A 1 94 ? -7.865 -5.092 -13.408 1.00 89.44 94 SER A C 1
ATOM 704 O O . SER A 1 94 ? -9.027 -4.730 -13.225 1.00 89.44 94 SER A O 1
ATOM 706 N N . GLY A 1 95 ? -6.942 -4.308 -13.966 1.00 87.69 95 GLY A N 1
ATOM 707 C CA . GLY A 1 95 ? -7.148 -2.885 -14.232 1.00 87.69 95 GLY A CA 1
ATOM 708 C C . GLY A 1 95 ? -7.015 -2.019 -12.977 1.00 87.69 95 GLY A C 1
ATOM 709 O O . GLY A 1 95 ? -6.719 -2.510 -11.887 1.00 87.69 95 GLY A O 1
ATOM 710 N N . VAL A 1 96 ? -7.207 -0.707 -13.141 1.00 85.25 96 VAL A N 1
ATOM 711 C CA . VAL A 1 96 ? -7.181 0.237 -12.019 1.00 85.25 96 VAL A CA 1
ATOM 712 C C . VAL A 1 96 ? -8.603 0.697 -11.721 1.00 85.25 96 VAL A C 1
ATOM 714 O O . VAL A 1 96 ? -9.178 1.405 -12.548 1.00 85.25 96 VAL A O 1
ATOM 717 N N . PRO A 1 97 ? -9.189 0.306 -10.576 1.00 80.81 97 PRO A N 1
ATOM 718 C CA . PRO A 1 97 ? -10.534 0.734 -10.228 1.00 80.81 97 PRO A CA 1
ATOM 719 C C . PRO A 1 97 ? -10.552 2.241 -9.966 1.00 80.81 97 PRO A C 1
ATOM 721 O O . PRO A 1 97 ? -9.647 2.781 -9.315 1.00 80.81 97 PRO A O 1
ATOM 724 N N . GLU A 1 98 ? -11.606 2.912 -10.429 1.00 76.88 98 GLU A N 1
ATOM 725 C CA . GLU A 1 98 ? -11.850 4.314 -10.094 1.00 76.88 98 GLU A CA 1
ATOM 726 C C . GLU A 1 98 ? -11.910 4.508 -8.571 1.00 76.88 98 GLU A C 1
ATOM 728 O O . GLU A 1 98 ? -12.259 3.599 -7.812 1.00 76.88 98 GLU A O 1
ATOM 733 N N . ASP A 1 99 ? -11.561 5.703 -8.095 1.00 69.38 99 ASP A N 1
ATOM 734 C CA . ASP A 1 99 ? -11.620 6.034 -6.662 1.00 69.38 99 ASP A CA 1
ATOM 735 C C . ASP A 1 99 ? -13.060 5.993 -6.119 1.00 69.38 99 ASP A C 1
ATOM 737 O O . ASP A 1 99 ? -13.261 5.810 -4.928 1.00 69.38 99 ASP A O 1
ATOM 741 N N . SER A 1 100 ? -14.064 6.076 -6.996 1.00 66.81 100 SER A N 1
ATOM 742 C CA . SER A 1 100 ? -15.484 5.883 -6.678 1.00 66.81 100 SER A CA 1
ATOM 743 C C . SER A 1 100 ? -15.859 4.416 -6.402 1.00 66.81 100 SER A C 1
ATOM 745 O O . SER A 1 100 ? -16.816 4.155 -5.669 1.00 66.81 100 SER A O 1
ATOM 747 N N . ILE A 1 101 ? -15.127 3.459 -6.992 1.00 64.69 101 ILE A N 1
ATOM 748 C CA . ILE A 1 101 ? -15.420 2.017 -6.931 1.00 64.69 101 ILE A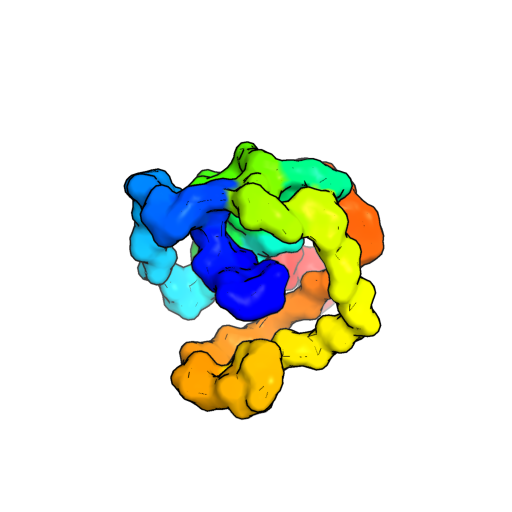 CA 1
ATOM 749 C C . ILE A 1 101 ? -14.897 1.405 -5.638 1.00 64.69 101 ILE A C 1
ATOM 751 O O . ILE A 1 101 ? -15.584 0.574 -5.048 1.00 64.69 101 ILE A O 1
ATOM 755 N N . ILE A 1 102 ? -13.706 1.815 -5.193 1.00 64.00 102 ILE A N 1
ATOM 756 C CA . ILE A 1 102 ? -13.224 1.497 -3.848 1.00 64.00 102 ILE A CA 1
ATOM 757 C C . ILE A 1 102 ? -13.842 2.550 -2.935 1.00 64.00 102 ILE A C 1
ATOM 759 O O . ILE A 1 102 ? -13.344 3.674 -2.908 1.00 64.00 102 ILE A O 1
ATOM 763 N N . PRO A 1 103 ? -14.973 2.248 -2.275 1.00 53.25 103 PRO A N 1
ATOM 764 C CA . PRO A 1 103 ? -15.716 3.269 -1.571 1.00 53.25 103 PRO A CA 1
ATOM 765 C C . PRO A 1 103 ? -14.819 3.833 -0.484 1.00 53.25 103 PRO A C 1
ATOM 767 O O . PRO A 1 103 ? -14.161 3.087 0.238 1.00 53.25 103 PRO A O 1
ATOM 770 N N . SER A 1 104 ? -14.829 5.153 -0.356 1.00 51.88 104 SER A N 1
ATOM 771 C CA . SER A 1 104 ? -14.231 5.809 0.792 1.00 51.88 104 SER A CA 1
ATOM 772 C C . SER A 1 104 ? -14.811 5.218 2.085 1.00 51.88 104 SER A C 1
ATOM 774 O O . SER A 1 104 ? -14.055 4.967 3.002 1.00 51.88 104 SER A O 1
ATOM 776 N N . ASP A 1 105 ? -16.096 4.864 2.116 1.00 49.53 105 ASP A N 1
ATOM 777 C CA . ASP A 1 105 ? -16.755 4.157 3.222 1.00 49.53 105 ASP A CA 1
ATOM 778 C C . ASP A 1 105 ? -16.333 2.673 3.349 1.00 49.53 105 ASP A C 1
ATOM 780 O O . ASP A 1 105 ? -16.780 1.813 2.578 1.00 49.53 105 ASP A O 1
ATOM 784 N N . SER A 1 106 ? -15.529 2.370 4.372 1.00 53.88 106 SER A N 1
ATOM 785 C CA . SER A 1 106 ? -15.069 1.017 4.719 1.00 53.88 106 SER A CA 1
ATOM 786 C C . SER A 1 106 ? -16.191 0.072 5.178 1.00 53.88 106 SER A C 1
ATOM 788 O O . SER A 1 106 ? -16.017 -1.146 5.192 1.00 53.88 106 SER A O 1
ATOM 790 N N . THR A 1 107 ? -17.390 0.585 5.483 1.00 48.94 107 THR A N 1
ATOM 791 C CA . THR A 1 107 ? -18.482 -0.216 6.066 1.00 48.94 107 THR A CA 1
ATOM 792 C C . THR A 1 107 ? -19.320 -1.001 5.053 1.00 48.94 107 THR A C 1
ATOM 794 O O . THR A 1 107 ? -20.194 -1.787 5.445 1.00 48.94 107 THR A O 1
ATOM 797 N N . LYS A 1 108 ? -19.066 -0.863 3.741 1.00 51.41 108 LYS A N 1
ATOM 798 C CA . LYS A 1 108 ? -19.850 -1.578 2.711 1.00 51.41 108 LYS A CA 1
ATOM 799 C C . LYS A 1 108 ? -19.766 -3.108 2.803 1.00 51.41 108 LYS A C 1
ATOM 801 O O . LYS A 1 108 ? -20.662 -3.768 2.276 1.00 51.41 108 LYS A O 1
ATOM 806 N N . HIS A 1 109 ? -18.799 -3.664 3.536 1.00 49.59 109 HIS A N 1
ATOM 807 C CA . HIS A 1 109 ? -18.706 -5.101 3.823 1.00 49.59 109 HIS A CA 1
ATOM 808 C C . HIS A 1 109 ? -19.907 -5.662 4.622 1.00 49.59 109 HIS A C 1
ATOM 810 O O . HIS A 1 109 ? -20.130 -6.868 4.602 1.00 49.59 109 HIS A O 1
ATOM 816 N N . ARG A 1 110 ? -20.749 -4.827 5.264 1.00 51.75 110 ARG A N 1
ATOM 817 C CA . ARG A 1 110 ? -21.947 -5.299 6.003 1.00 51.75 110 ARG A CA 1
ATOM 818 C C . ARG A 1 110 ? -23.267 -5.312 5.218 1.00 51.75 110 ARG A C 1
ATOM 820 O O . ARG A 1 110 ? -24.283 -5.699 5.785 1.00 51.75 110 ARG A O 1
ATOM 827 N N . ARG A 1 111 ? -23.317 -4.879 3.951 1.00 48.00 111 ARG A N 1
ATOM 828 C CA . ARG A 1 111 ? -24.608 -4.735 3.228 1.00 48.00 111 ARG A CA 1
ATOM 829 C C . ARG A 1 111 ? -25.095 -5.978 2.473 1.00 48.00 111 ARG A C 1
ATOM 831 O O . ARG A 1 111 ? -26.102 -5.887 1.780 1.00 48.00 111 ARG A O 1
ATOM 838 N N . TYR A 1 112 ? -24.433 -7.123 2.627 1.00 41.81 112 TYR A N 1
ATOM 839 C CA . TYR A 1 112 ? -24.873 -8.395 2.044 1.00 41.81 112 TYR A CA 1
ATOM 840 C C . TYR A 1 112 ? -24.901 -9.505 3.101 1.00 41.81 112 TYR A C 1
ATOM 842 O O . TYR A 1 112 ? -24.162 -10.480 3.020 1.00 41.81 112 TYR A O 1
ATOM 850 N N . GLY A 1 113 ? -25.749 -9.336 4.114 1.00 37.41 113 GLY A N 1
ATOM 851 C CA . GLY A 1 113 ? -26.214 -10.423 4.971 1.00 37.41 113 GLY A CA 1
ATOM 852 C C . GLY A 1 113 ? -27.728 -10.524 4.828 1.00 37.41 113 GLY A C 1
ATOM 853 O O . GLY A 1 113 ? -28.417 -9.537 5.084 1.00 37.41 113 GLY A O 1
ATOM 854 N N . LEU A 1 114 ? -28.204 -11.672 4.338 1.00 38.28 114 LEU A N 1
ATOM 855 C CA . LEU A 1 114 ? -29.604 -12.099 4.433 1.00 38.28 114 LEU A CA 1
ATOM 856 C C . LEU A 1 114 ? -29.982 -12.348 5.897 1.00 38.28 114 LEU A C 1
ATOM 858 O O . LEU A 1 114 ? -29.098 -12.827 6.644 1.00 38.28 114 LEU A O 1
#